Protein AF-A0A2N6N9B5-F1 (afdb_monomer_lite)

Sequence (140 aa):
MAQSAYVACAENISLLHLLQKVPEPPSVNLVSPIEHDAANYTLGMATERSLAGALAFVSSITDSPNCITAVCVQEQDQKLQIHVAINKQTPRENNLTLGVICSGFNKMFTRLSDLQGDSLIMQIQDSLSAGLSEKDGVWM

Structure (mmCIF, N/CA/C/O backbone):
data_AF-A0A2N6N9B5-F1
#
_entry.id   AF-A0A2N6N9B5-F1
#
loop_
_atom_site.group_PDB
_atom_site.id
_atom_site.type_symbol
_atom_site.label_atom_id
_atom_site.label_alt_id
_atom_site.label_comp_id
_atom_site.label_asym_id
_atom_site.label_entity_id
_atom_site.label_seq_id
_atom_site.pdbx_PDB_ins_code
_atom_site.Cartn_x
_atom_site.Cartn_y
_atom_site.Cartn_z
_atom_site.occupancy
_atom_site.B_iso_or_equiv
_atom_site.auth_seq_id
_atom_site.auth_comp_id
_atom_site.auth_asym_id
_atom_site.auth_atom_id
_atom_site.pdbx_PDB_model_num
ATOM 1 N N . MET A 1 1 ? 8.005 -40.500 -35.983 1.00 48.31 1 MET A N 1
ATOM 2 C CA . MET A 1 1 ? 7.779 -41.795 -35.307 1.00 48.31 1 MET A CA 1
ATOM 3 C C . MET A 1 1 ? 6.978 -41.498 -34.053 1.00 48.31 1 MET A C 1
ATOM 5 O O . MET A 1 1 ? 7.458 -40.717 -33.245 1.00 48.31 1 MET A O 1
ATOM 9 N N . ALA A 1 2 ? 5.744 -41.991 -33.939 1.00 56.00 2 ALA A N 1
ATOM 10 C CA . ALA A 1 2 ? 4.942 -41.776 -32.736 1.00 56.00 2 ALA A CA 1
ATOM 11 C C . ALA A 1 2 ? 5.541 -42.618 -31.600 1.00 56.00 2 ALA A C 1
ATOM 13 O O . ALA A 1 2 ? 5.582 -43.843 -31.709 1.00 56.00 2 ALA A O 1
ATOM 14 N N . GLN A 1 3 ? 6.067 -41.977 -30.554 1.00 62.94 3 GLN A N 1
ATOM 15 C CA . GLN A 1 3 ? 6.451 -42.691 -29.336 1.00 62.94 3 GLN A CA 1
ATOM 16 C C . GLN A 1 3 ? 5.206 -43.380 -28.761 1.00 62.94 3 GLN A C 1
ATOM 18 O O . GLN A 1 3 ? 4.119 -42.803 -28.733 1.00 62.94 3 GLN A O 1
ATOM 23 N N . SER A 1 4 ? 5.357 -44.638 -28.342 1.00 79.50 4 SER A N 1
ATOM 24 C CA . SER A 1 4 ? 4.284 -45.401 -27.700 1.00 79.50 4 SER A CA 1
ATOM 25 C C . SER A 1 4 ? 3.817 -44.668 -26.440 1.00 79.50 4 SER A C 1
ATOM 27 O O . SER A 1 4 ? 4.646 -44.262 -25.627 1.00 79.50 4 SER A O 1
ATOM 29 N N . ALA A 1 5 ? 2.502 -44.525 -26.252 1.00 84.19 5 ALA A N 1
ATOM 30 C CA . ALA A 1 5 ? 1.921 -43.845 -25.089 1.00 84.19 5 ALA A CA 1
ATOM 31 C C . ALA A 1 5 ? 2.425 -44.422 -23.749 1.00 84.19 5 ALA A C 1
ATOM 33 O O . ALA A 1 5 ? 2.559 -43.697 -22.765 1.00 84.19 5 ALA A O 1
ATOM 34 N N . TYR A 1 6 ? 2.776 -45.711 -23.731 1.00 87.06 6 TYR A N 1
ATOM 35 C CA . TYR A 1 6 ? 3.362 -46.387 -22.574 1.00 87.06 6 TYR A CA 1
ATOM 36 C C . TYR A 1 6 ? 4.777 -45.902 -22.242 1.00 87.06 6 TYR A C 1
ATOM 38 O O . TYR A 1 6 ? 5.125 -45.809 -21.068 1.00 87.06 6 TYR A O 1
ATOM 46 N N . VAL A 1 7 ? 5.576 -45.556 -23.256 1.00 88.31 7 VAL A N 1
ATOM 47 C CA . VAL A 1 7 ? 6.940 -45.034 -23.073 1.00 88.31 7 VAL A CA 1
ATOM 48 C C . VAL A 1 7 ? 6.878 -43.624 -22.495 1.00 88.31 7 VAL A C 1
ATOM 50 O O . VAL A 1 7 ? 7.488 -43.373 -21.463 1.00 88.31 7 VAL A O 1
ATOM 53 N N . ALA A 1 8 ? 6.046 -42.750 -23.068 1.00 88.81 8 ALA A N 1
ATOM 54 C CA . ALA A 1 8 ? 5.851 -41.396 -22.548 1.00 88.81 8 ALA A CA 1
ATOM 55 C C . ALA A 1 8 ? 5.295 -41.400 -21.109 1.00 88.81 8 ALA A C 1
ATOM 57 O O . ALA A 1 8 ? 5.696 -40.597 -20.269 1.00 88.81 8 ALA A O 1
ATOM 58 N N . CYS A 1 9 ? 4.391 -42.333 -20.791 1.00 87.56 9 CYS A N 1
ATOM 59 C CA . CYS A 1 9 ? 3.881 -42.505 -19.432 1.00 87.56 9 CYS A CA 1
ATOM 60 C C . CYS A 1 9 ? 4.988 -42.943 -18.456 1.00 87.56 9 CYS A C 1
ATOM 62 O O . CYS A 1 9 ? 5.129 -42.345 -17.390 1.00 87.56 9 CYS A O 1
ATOM 64 N N . ALA A 1 10 ? 5.808 -43.929 -18.832 1.00 93.25 10 ALA A N 1
ATOM 65 C CA . ALA A 1 10 ? 6.920 -44.403 -18.009 1.00 93.25 10 ALA A CA 1
ATOM 66 C C . ALA A 1 10 ? 8.000 -43.326 -17.794 1.00 93.25 10 ALA A C 1
ATOM 68 O O . ALA A 1 10 ? 8.530 -43.199 -16.688 1.00 93.25 10 ALA A O 1
ATOM 69 N N . GLU A 1 11 ? 8.293 -42.522 -18.817 1.00 91.94 11 GLU A N 1
ATOM 70 C CA . GLU A 1 11 ? 9.208 -41.378 -18.734 1.00 91.94 11 GLU A CA 1
ATOM 71 C C . GLU A 1 11 ? 8.677 -40.311 -17.773 1.00 91.94 11 GLU A C 1
ATOM 73 O O . GLU A 1 11 ? 9.395 -39.896 -16.865 1.00 91.94 11 GLU A O 1
ATOM 78 N N . ASN A 1 12 ? 7.402 -39.933 -17.897 1.00 91.12 12 ASN A N 1
ATOM 79 C CA . ASN A 1 12 ? 6.774 -38.948 -17.016 1.00 91.12 12 ASN A CA 1
ATOM 80 C C . ASN A 1 12 ? 6.736 -39.415 -15.555 1.00 91.12 12 ASN A C 1
ATOM 82 O O . ASN A 1 12 ? 7.031 -38.630 -14.656 1.00 91.12 12 ASN A O 1
ATOM 86 N N . ILE A 1 13 ? 6.420 -40.690 -15.305 1.00 90.38 13 ILE A N 1
ATOM 87 C CA . ILE A 1 13 ? 6.437 -41.266 -13.951 1.00 90.38 13 ILE A CA 1
ATOM 88 C C . ILE A 1 13 ? 7.856 -41.221 -13.373 1.00 90.38 13 ILE A C 1
ATOM 90 O O . ILE A 1 13 ? 8.044 -40.823 -12.224 1.00 90.38 13 ILE A O 1
ATOM 94 N N . SER A 1 14 ? 8.856 -41.582 -14.178 1.00 88.25 14 SER A N 1
ATOM 95 C CA . SER A 1 14 ? 10.261 -41.597 -13.761 1.00 88.25 14 SER A CA 1
ATOM 96 C C . SER A 1 14 ? 10.787 -40.185 -13.467 1.00 88.25 14 SER A C 1
ATOM 98 O O . SER A 1 14 ? 11.481 -39.981 -12.470 1.00 88.25 14 SER A O 1
ATOM 100 N N . LEU A 1 15 ? 10.406 -39.193 -14.281 1.00 88.50 15 LEU A N 1
ATOM 101 C CA . LEU A 1 15 ? 10.696 -37.772 -14.062 1.00 88.50 15 LEU A CA 1
ATOM 102 C C . LEU A 1 15 ? 10.042 -37.241 -12.785 1.00 88.50 15 LEU A C 1
ATOM 104 O O . LEU A 1 15 ? 10.720 -36.636 -11.959 1.00 88.50 15 LEU A O 1
ATOM 108 N N . LEU A 1 16 ? 8.748 -37.498 -12.583 1.00 84.25 16 LEU A N 1
ATOM 109 C CA . LEU A 1 16 ? 8.036 -37.068 -11.376 1.00 84.25 16 LEU A CA 1
ATOM 110 C C . LEU A 1 16 ? 8.631 -37.700 -10.113 1.00 84.25 16 LEU A C 1
ATOM 112 O O . LEU A 1 16 ? 8.767 -37.022 -9.099 1.00 84.25 16 LEU A O 1
ATOM 116 N N . HIS A 1 17 ? 9.050 -38.965 -10.185 1.00 85.56 17 HIS A N 1
ATOM 117 C CA . HIS A 1 17 ? 9.717 -39.643 -9.076 1.00 85.56 17 HIS A CA 1
ATOM 118 C C . HIS A 1 17 ? 11.082 -39.021 -8.737 1.00 85.56 17 HIS A C 1
ATOM 120 O O . HIS A 1 17 ? 11.427 -38.890 -7.563 1.00 85.56 17 HIS A O 1
ATOM 126 N N . LEU A 1 18 ? 11.847 -38.594 -9.748 1.00 82.50 18 LEU A N 1
ATOM 127 C CA . LEU A 1 18 ? 13.104 -37.871 -9.545 1.00 82.50 18 LEU A CA 1
ATOM 128 C C . LEU A 1 18 ? 12.861 -36.504 -8.883 1.00 82.50 18 LEU A C 1
ATOM 130 O O . LEU A 1 18 ? 13.567 -36.145 -7.944 1.00 82.50 18 LEU A O 1
ATOM 134 N N . LEU A 1 19 ? 11.847 -35.770 -9.349 1.00 82.12 19 LEU A N 1
ATOM 135 C CA . LEU A 1 19 ? 11.494 -34.437 -8.846 1.00 82.12 19 LEU A CA 1
ATOM 136 C C . LEU A 1 19 ? 10.871 -34.464 -7.440 1.00 82.12 19 LEU A C 1
ATOM 138 O O . LEU A 1 19 ? 10.937 -33.470 -6.725 1.00 82.12 19 LEU A O 1
ATOM 142 N N . GLN A 1 20 ? 10.287 -35.591 -7.023 1.00 72.75 20 GLN A N 1
ATOM 143 C CA . GLN A 1 20 ? 9.731 -35.777 -5.678 1.00 72.75 20 GLN A CA 1
ATOM 144 C C . GLN A 1 20 ? 10.780 -36.025 -4.591 1.00 72.75 20 GLN A C 1
ATOM 146 O O . GLN A 1 20 ? 10.431 -36.033 -3.409 1.00 72.75 20 GLN A O 1
ATOM 151 N N . LYS A 1 21 ? 12.058 -36.215 -4.943 1.00 72.06 21 LYS A N 1
ATOM 152 C CA . LYS A 1 21 ? 13.128 -36.217 -3.944 1.00 72.06 21 LYS A CA 1
ATOM 153 C C . LYS A 1 21 ? 13.332 -34.796 -3.440 1.00 72.06 21 LYS A C 1
ATOM 155 O O . LYS A 1 21 ? 14.171 -34.069 -3.959 1.00 72.06 21 LYS A O 1
ATOM 160 N N . VAL A 1 22 ? 12.567 -34.417 -2.420 1.00 68.00 22 VAL A N 1
ATOM 161 C CA . VAL A 1 22 ? 12.867 -33.234 -1.616 1.00 68.00 22 VAL A CA 1
ATOM 162 C C . VAL A 1 22 ? 14.209 -33.522 -0.924 1.00 68.00 22 VAL A C 1
ATOM 164 O O . VAL A 1 22 ? 14.263 -34.463 -0.129 1.00 68.00 22 VAL A O 1
ATOM 167 N N . PRO A 1 23 ? 15.307 -32.811 -1.257 1.00 69.25 23 PRO A N 1
ATOM 168 C CA . PRO A 1 23 ? 16.642 -33.119 -0.733 1.00 69.25 23 PRO A CA 1
ATOM 169 C C . PRO A 1 23 ? 16.724 -33.026 0.794 1.00 69.25 23 PRO A C 1
ATOM 171 O O . PRO A 1 23 ? 17.563 -33.678 1.408 1.00 69.25 23 PRO A O 1
ATOM 174 N N . GLU A 1 24 ? 15.815 -32.258 1.396 1.00 72.81 24 GLU A N 1
ATOM 175 C CA . GLU A 1 24 ? 15.680 -32.069 2.831 1.00 72.81 24 GLU A CA 1
ATOM 176 C C . GLU A 1 24 ? 14.187 -31.912 3.173 1.00 72.81 24 GLU A C 1
ATOM 178 O O . GLU A 1 24 ? 13.499 -31.122 2.521 1.00 72.81 24 GLU A O 1
ATOM 183 N N . PRO A 1 25 ? 13.632 -32.670 4.136 1.00 75.00 25 PRO A N 1
ATOM 184 C CA . PRO A 1 25 ? 12.254 -32.461 4.569 1.00 75.00 25 PRO A CA 1
ATOM 185 C C . PRO A 1 25 ? 12.072 -31.011 5.050 1.00 75.00 25 PRO A C 1
ATOM 187 O O . PRO A 1 25 ? 13.007 -30.448 5.617 1.00 75.00 25 PRO A O 1
ATOM 190 N N . PRO A 1 26 ? 10.891 -30.395 4.845 1.00 73.44 26 PRO A N 1
ATOM 191 C CA . PRO A 1 26 ? 10.661 -29.019 5.264 1.00 73.44 26 PRO A CA 1
ATOM 192 C C . PRO A 1 26 ? 10.966 -28.883 6.757 1.00 73.44 26 PRO A C 1
ATOM 194 O O . PRO A 1 26 ? 10.368 -29.569 7.589 1.00 73.44 26 PRO A O 1
ATOM 197 N N . SER A 1 27 ? 11.923 -28.023 7.089 1.00 81.50 27 SER A N 1
ATOM 198 C CA . SER A 1 27 ? 12.249 -27.720 8.472 1.00 81.50 27 SER A CA 1
ATOM 199 C C . SER A 1 27 ? 11.164 -26.824 9.063 1.00 81.50 27 SER A C 1
ATOM 201 O O . SER A 1 27 ? 10.550 -25.997 8.382 1.00 81.50 27 SER A O 1
ATOM 203 N N . VAL A 1 28 ? 10.886 -27.010 10.353 1.00 78.94 28 VAL A N 1
ATOM 204 C CA . VAL A 1 28 ? 10.010 -26.091 11.075 1.00 78.94 28 VAL A CA 1
ATOM 205 C C . VAL A 1 28 ? 10.741 -24.761 11.158 1.00 78.94 28 VAL A C 1
ATOM 207 O O . VAL A 1 28 ? 11.778 -24.661 11.813 1.00 78.94 28 VAL A O 1
ATOM 210 N N . ASN A 1 29 ? 10.198 -23.744 10.495 1.00 73.62 29 ASN A N 1
ATOM 211 C CA . ASN A 1 29 ? 10.700 -22.391 10.629 1.00 73.62 29 ASN A CA 1
ATOM 212 C C . ASN A 1 29 ? 10.279 -21.892 12.016 1.00 73.62 29 ASN A C 1
ATOM 214 O O . ASN A 1 29 ? 9.157 -21.419 12.206 1.00 73.62 29 ASN A O 1
ATOM 218 N N . LEU A 1 30 ? 11.143 -22.108 13.011 1.00 73.25 30 LEU A N 1
ATOM 219 C CA . LEU A 1 30 ? 10.964 -21.597 14.364 1.00 73.25 30 LEU A CA 1
ATOM 220 C C . LEU A 1 30 ? 11.187 -20.087 14.317 1.00 73.25 30 LEU A C 1
ATOM 222 O O . LEU A 1 30 ? 12.254 -19.581 14.653 1.00 73.25 30 LEU A O 1
ATOM 226 N N . VAL A 1 31 ? 10.175 -19.369 13.842 1.00 70.56 31 VAL A N 1
ATOM 227 C CA . VAL A 1 31 ? 10.110 -17.926 14.022 1.00 70.56 31 VAL A CA 1
ATOM 228 C C . VAL A 1 31 ? 9.975 -17.715 15.522 1.00 70.56 31 VAL A C 1
ATOM 230 O O . VAL A 1 31 ? 9.074 -18.283 16.148 1.00 70.56 31 VAL A O 1
ATOM 233 N N . SER A 1 32 ? 10.896 -16.947 16.107 1.00 67.88 32 SER A N 1
ATOM 234 C CA . SER A 1 32 ? 10.766 -16.468 17.481 1.00 67.88 32 SER A CA 1
ATOM 235 C C . SER A 1 32 ? 9.339 -15.956 17.650 1.00 67.88 32 SER A C 1
ATOM 237 O O . SER A 1 32 ? 8.877 -15.252 16.747 1.00 67.88 32 SER A O 1
ATOM 239 N N . PRO A 1 33 ? 8.629 -16.278 18.745 1.00 58.41 33 PRO A N 1
ATOM 240 C CA . PRO A 1 33 ? 7.373 -15.614 19.032 1.00 58.41 33 PRO A CA 1
ATOM 241 C C . PRO A 1 33 ? 7.653 -14.122 18.928 1.00 58.41 33 PRO A C 1
ATOM 243 O O . PRO A 1 33 ? 8.463 -13.585 19.684 1.00 58.41 33 PRO A O 1
ATOM 246 N N . ILE A 1 34 ? 7.083 -13.480 17.910 1.00 60.97 34 ILE A N 1
ATOM 247 C CA . ILE A 1 34 ? 7.100 -12.035 17.861 1.00 60.97 34 ILE A CA 1
ATOM 248 C C . ILE A 1 34 ? 6.313 -11.680 19.111 1.00 60.97 34 ILE A C 1
ATOM 250 O O . ILE A 1 34 ? 5.138 -12.041 19.210 1.00 60.97 34 ILE A O 1
ATOM 254 N N . GLU A 1 35 ? 6.973 -11.060 20.089 1.00 56.41 35 GLU A N 1
ATOM 255 C CA . GLU A 1 35 ? 6.305 -10.390 21.200 1.00 56.41 35 GLU A CA 1
ATOM 256 C C . GLU A 1 35 ? 5.552 -9.190 20.614 1.00 56.41 35 GLU A C 1
ATOM 258 O O . GLU A 1 35 ? 5.853 -8.030 20.864 1.00 56.41 35 GLU A O 1
ATOM 263 N N . HIS A 1 36 ? 4.591 -9.463 19.733 1.00 56.78 36 HIS A N 1
ATOM 264 C CA . HIS A 1 36 ? 3.510 -8.547 19.517 1.00 56.78 36 HIS A CA 1
ATOM 265 C C . HIS A 1 36 ? 2.767 -8.555 20.829 1.00 56.78 36 HIS A C 1
ATOM 267 O O . HIS A 1 36 ? 2.284 -9.594 21.286 1.00 56.78 36 HIS A O 1
ATOM 273 N N . ASP A 1 37 ? 2.734 -7.380 21.432 1.00 56.84 37 ASP A N 1
ATOM 274 C CA . ASP A 1 37 ? 1.899 -7.043 22.559 1.00 56.84 37 ASP A CA 1
ATOM 275 C C . ASP A 1 37 ? 0.431 -7.155 22.121 1.00 56.84 37 ASP A C 1
ATOM 277 O O . ASP A 1 37 ? -0.280 -6.178 21.911 1.00 56.84 37 ASP A O 1
ATOM 281 N N . ALA A 1 38 ? -0.019 -8.388 21.883 1.00 56.88 38 ALA A N 1
ATOM 282 C CA . ALA A 1 38 ? -1.364 -8.710 21.440 1.00 56.88 38 ALA A CA 1
ATOM 283 C C . ALA A 1 38 ? -2.396 -8.296 22.498 1.00 56.88 38 ALA A C 1
ATOM 285 O O . ALA A 1 38 ? -3.578 -8.195 22.192 1.00 56.88 38 ALA A O 1
ATOM 286 N N . ALA A 1 39 ? -1.948 -8.036 23.732 1.00 59.97 39 ALA A N 1
ATOM 287 C CA . ALA A 1 39 ? -2.764 -7.448 24.780 1.00 59.97 39 ALA A CA 1
ATOM 288 C C . ALA A 1 39 ? -3.114 -5.973 24.502 1.00 59.97 39 ALA A C 1
ATOM 290 O O . ALA A 1 39 ? -4.161 -5.519 24.957 1.00 59.97 39 ALA A O 1
ATOM 291 N N . ASN A 1 40 ? -2.287 -5.255 23.732 1.00 67.25 40 ASN A N 1
ATOM 292 C CA . ASN A 1 40 ? -2.442 -3.826 23.449 1.00 67.25 40 ASN A CA 1
ATOM 293 C C . ASN A 1 40 ? -2.763 -3.505 21.975 1.00 67.25 40 ASN A C 1
ATOM 295 O O . ASN A 1 40 ? -3.018 -2.345 21.656 1.00 67.25 40 ASN A O 1
ATOM 299 N N . TYR A 1 41 ? -2.790 -4.504 21.084 1.00 75.50 41 TYR A N 1
ATOM 300 C CA . TYR A 1 41 ? -3.231 -4.340 19.694 1.00 75.50 41 TYR A CA 1
ATOM 301 C C . TYR A 1 41 ? -4.764 -4.367 19.622 1.00 75.50 41 TYR A C 1
ATOM 303 O O . TYR A 1 41 ? -5.395 -5.409 19.814 1.00 75.50 41 TYR A O 1
ATOM 311 N N . THR A 1 42 ? -5.378 -3.214 19.372 1.00 83.38 42 THR A N 1
ATOM 312 C CA . THR A 1 42 ? -6.836 -3.041 19.330 1.00 83.38 42 THR A CA 1
ATOM 313 C C . THR A 1 42 ? -7.396 -3.084 17.910 1.00 83.38 42 THR A C 1
ATOM 315 O O . THR A 1 42 ? -8.595 -3.315 17.718 1.00 83.38 42 THR A O 1
ATOM 318 N N . LEU A 1 43 ? -6.546 -2.896 16.897 1.00 83.38 43 LEU A N 1
ATOM 319 C CA . LEU A 1 43 ? -6.963 -2.873 15.506 1.00 83.38 43 LEU A CA 1
ATOM 320 C C . LEU A 1 43 ? -7.374 -4.277 15.035 1.00 83.38 43 LEU A C 1
ATOM 322 O O . LEU A 1 43 ? -6.599 -5.228 15.016 1.00 83.38 43 LEU A O 1
ATOM 326 N N . GLY A 1 44 ? -8.628 -4.434 14.617 1.00 87.38 44 GLY A N 1
ATOM 327 C CA . GLY A 1 44 ? -9.081 -5.695 14.031 1.00 87.38 44 GLY A CA 1
ATOM 328 C C . GLY A 1 44 ? -8.425 -5.951 12.670 1.00 87.38 44 GLY A C 1
ATOM 329 O O . GLY A 1 44 ? -8.367 -5.049 11.836 1.00 87.38 44 GLY A O 1
ATOM 330 N N . MET A 1 45 ? -8.045 -7.202 12.388 1.00 87.31 45 MET A N 1
ATOM 331 C CA . MET A 1 45 ? -7.414 -7.608 11.117 1.00 87.31 45 MET A CA 1
ATOM 332 C C . MET A 1 45 ? -8.203 -7.166 9.868 1.00 87.31 45 MET A C 1
ATOM 334 O O . MET A 1 45 ? -7.623 -6.804 8.847 1.00 87.31 45 MET A O 1
ATOM 338 N N . ALA A 1 46 ? -9.540 -7.183 9.922 1.00 90.56 46 ALA A N 1
ATOM 339 C CA . ALA A 1 46 ? -10.378 -6.717 8.814 1.00 90.56 46 ALA A CA 1
ATOM 340 C C . ALA A 1 46 ? -10.222 -5.205 8.568 1.00 90.56 46 ALA A C 1
ATOM 342 O O . ALA A 1 46 ? -10.134 -4.770 7.418 1.00 90.56 46 ALA A O 1
ATOM 343 N N . THR A 1 47 ? -10.150 -4.421 9.645 1.00 90.12 47 THR A N 1
ATOM 344 C CA . THR A 1 47 ? -9.929 -2.973 9.602 1.00 90.12 47 THR A CA 1
ATOM 345 C C . THR A 1 47 ? -8.523 -2.660 9.109 1.00 90.12 47 THR A C 1
ATOM 347 O O . THR A 1 47 ? -8.371 -1.853 8.196 1.00 90.12 47 THR A O 1
ATOM 350 N N . GLU A 1 48 ? -7.512 -3.348 9.644 1.00 91.06 48 GLU A N 1
ATOM 351 C CA . GLU A 1 48 ? -6.117 -3.223 9.216 1.00 91.06 48 GLU A CA 1
ATOM 352 C C . GLU A 1 48 ? -5.975 -3.506 7.719 1.00 91.06 48 GLU A C 1
ATOM 354 O O . GLU A 1 48 ? -5.461 -2.676 6.972 1.00 91.06 48 GLU A O 1
ATOM 359 N N . ARG A 1 49 ? -6.530 -4.628 7.246 1.00 92.69 49 ARG A N 1
ATOM 360 C CA . ARG A 1 49 ? -6.533 -4.993 5.826 1.00 92.69 49 ARG A CA 1
ATOM 361 C C . ARG A 1 49 ? -7.206 -3.933 4.960 1.00 92.69 49 ARG A C 1
ATOM 363 O O . ARG A 1 49 ? -6.694 -3.605 3.891 1.00 92.69 49 ARG A O 1
ATOM 370 N N . SER A 1 50 ? -8.366 -3.433 5.385 1.00 94.94 50 SER A N 1
ATOM 371 C CA . SER A 1 50 ? -9.095 -2.407 4.637 1.00 94.94 50 SER A CA 1
ATOM 372 C C . SER A 1 50 ? -8.295 -1.107 4.557 1.00 94.94 50 SER A C 1
ATOM 374 O O . SER A 1 50 ? -8.221 -0.501 3.489 1.00 94.94 50 SER A O 1
ATOM 376 N N . LEU A 1 51 ? -7.682 -0.690 5.666 1.00 93.00 51 LEU A N 1
ATOM 377 C CA . LEU A 1 51 ? -6.882 0.526 5.742 1.00 93.00 51 LEU A CA 1
ATOM 378 C C . LEU A 1 51 ? -5.603 0.400 4.909 1.00 93.00 51 LEU A C 1
ATOM 380 O O . LEU A 1 51 ? -5.348 1.248 4.058 1.00 93.00 51 LEU A O 1
ATOM 384 N N . ALA A 1 52 ? -4.845 -0.682 5.085 1.00 94.31 52 ALA A N 1
ATOM 385 C CA . ALA A 1 52 ? -3.644 -0.957 4.304 1.00 94.31 52 ALA A CA 1
ATOM 386 C C . ALA A 1 52 ? -3.953 -1.032 2.801 1.00 94.31 52 ALA A C 1
ATOM 388 O O . ALA A 1 52 ? -3.227 -0.455 1.999 1.00 94.31 52 ALA A O 1
ATOM 389 N N . GLY A 1 53 ? -5.065 -1.668 2.413 1.00 95.19 53 GLY A N 1
ATOM 390 C CA . GLY A 1 53 ? -5.506 -1.732 1.019 1.00 95.19 53 GLY A CA 1
ATOM 391 C C . GLY A 1 53 ? -5.853 -0.361 0.433 1.00 95.19 53 GLY A C 1
ATOM 392 O O . GLY A 1 53 ? -5.425 -0.041 -0.675 1.00 95.19 53 GLY A O 1
ATOM 393 N N . ALA A 1 54 ? -6.579 0.475 1.181 1.00 95.19 54 ALA A N 1
ATOM 394 C CA . ALA A 1 54 ? -6.896 1.836 0.753 1.00 95.19 54 ALA A CA 1
ATOM 395 C C . ALA A 1 54 ? -5.632 2.698 0.610 1.00 95.19 54 ALA A C 1
ATOM 397 O O . ALA A 1 54 ? -5.474 3.408 -0.382 1.00 95.19 54 ALA A O 1
ATOM 398 N N . LEU A 1 55 ? -4.705 2.605 1.566 1.00 95.12 55 LEU A N 1
ATOM 399 C CA . LEU A 1 55 ? -3.447 3.347 1.519 1.00 95.12 55 LEU A CA 1
ATOM 400 C C . LEU A 1 55 ? -2.546 2.873 0.381 1.00 95.12 55 LEU A C 1
ATOM 402 O O . LEU A 1 55 ? -2.005 3.712 -0.330 1.00 95.12 55 LEU A O 1
ATOM 406 N N . ALA A 1 56 ? -2.445 1.561 0.156 1.00 94.25 56 ALA A N 1
ATOM 407 C CA . ALA A 1 56 ? -1.707 0.995 -0.970 1.00 94.25 56 ALA A CA 1
ATOM 408 C C . ALA A 1 56 ? -2.271 1.462 -2.321 1.00 94.25 56 ALA A C 1
ATOM 410 O O . ALA A 1 56 ? -1.516 1.763 -3.244 1.00 94.25 56 ALA A O 1
ATOM 411 N N . PHE A 1 57 ? -3.598 1.572 -2.435 1.00 94.19 57 PHE A N 1
ATOM 412 C CA . PHE A 1 57 ? -4.234 2.111 -3.633 1.00 94.19 57 PHE A CA 1
ATOM 413 C C . PHE A 1 57 ? -3.862 3.581 -3.860 1.00 94.19 57 PHE A C 1
ATOM 415 O O . PHE A 1 57 ? -3.476 3.955 -4.963 1.00 94.19 57 PHE A O 1
ATOM 422 N N . VAL A 1 58 ? -3.924 4.417 -2.819 1.00 94.25 58 VAL A N 1
ATOM 423 C CA . VAL A 1 58 ? -3.610 5.849 -2.948 1.00 94.25 58 VAL A CA 1
ATOM 424 C C . VAL A 1 58 ? -2.109 6.110 -3.120 1.00 94.25 58 VAL A C 1
ATOM 426 O O . VAL A 1 58 ? -1.735 7.087 -3.767 1.00 94.25 58 VAL A O 1
ATOM 429 N N . SER A 1 59 ? -1.231 5.258 -2.581 1.00 93.00 59 SER A N 1
ATOM 430 C CA . SER A 1 59 ? 0.218 5.388 -2.783 1.00 93.00 59 SER A CA 1
ATOM 431 C C . SER A 1 59 ? 0.668 4.994 -4.186 1.00 93.00 59 SER A C 1
ATOM 433 O O . SER A 1 59 ? 1.748 5.408 -4.605 1.00 93.00 59 SER A O 1
ATOM 435 N N . SER A 1 60 ? -0.142 4.230 -4.923 1.00 92.00 60 SER A N 1
ATOM 436 C CA . SER A 1 60 ? 0.134 3.809 -6.298 1.00 92.00 60 SER A CA 1
ATOM 437 C C . SER A 1 60 ? -0.051 4.965 -7.292 1.00 92.00 60 SER A C 1
ATOM 439 O O . SER A 1 60 ? -0.945 4.957 -8.133 1.00 92.00 60 SER A O 1
ATOM 441 N N . ILE A 1 61 ? 0.805 5.986 -7.195 1.00 90.75 61 ILE A N 1
ATOM 442 C CA . ILE A 1 61 ? 0.751 7.214 -8.009 1.00 90.75 61 ILE A CA 1
ATOM 443 C C . ILE A 1 61 ? 1.472 7.095 -9.361 1.00 90.75 61 ILE A C 1
ATOM 445 O O . ILE A 1 61 ? 1.604 8.075 -10.093 1.00 90.75 61 ILE A O 1
ATOM 449 N N . THR A 1 62 ? 2.010 5.919 -9.670 1.00 88.44 62 THR A N 1
ATOM 450 C CA . THR A 1 62 ? 2.822 5.658 -10.857 1.00 88.44 62 THR A CA 1
ATOM 451 C C . THR A 1 62 ? 2.594 4.235 -11.345 1.00 88.44 62 THR A C 1
ATOM 453 O O . THR A 1 62 ? 2.574 3.301 -10.552 1.00 88.44 62 THR A O 1
ATOM 456 N N . ASP A 1 63 ? 2.490 4.074 -12.664 1.00 88.12 63 ASP A N 1
ATOM 457 C CA . ASP A 1 63 ? 2.356 2.767 -13.322 1.00 88.12 63 ASP A CA 1
ATOM 458 C C . ASP A 1 63 ? 3.717 2.098 -13.602 1.00 88.12 63 ASP A C 1
ATOM 460 O O . ASP A 1 63 ? 3.806 1.106 -14.327 1.00 88.12 63 ASP A O 1
ATOM 464 N N . SER A 1 64 ? 4.814 2.659 -13.079 1.00 87.75 64 SER A N 1
ATOM 465 C CA . SER A 1 64 ? 6.154 2.128 -13.316 1.00 87.75 64 SER A CA 1
ATOM 466 C C . SER A 1 64 ? 6.389 0.858 -12.490 1.00 87.75 64 SER A C 1
ATOM 468 O O . SER A 1 64 ? 6.355 0.921 -11.259 1.00 87.75 64 SER A O 1
ATOM 470 N N . PRO A 1 65 ? 6.747 -0.282 -13.113 1.00 85.38 65 PRO A N 1
ATOM 471 C CA . PRO A 1 65 ? 7.077 -1.509 -12.379 1.00 85.38 65 PRO A CA 1
ATOM 472 C C . PRO A 1 65 ? 8.365 -1.375 -11.545 1.00 85.38 65 PRO A C 1
ATOM 474 O O . PRO A 1 65 ? 8.615 -2.166 -10.637 1.00 85.38 65 PRO A O 1
ATOM 477 N N . ASN A 1 66 ? 9.173 -0.347 -11.810 1.00 85.38 66 ASN A N 1
ATOM 478 C CA . ASN A 1 66 ? 10.348 -0.008 -11.008 1.00 85.38 66 ASN A CA 1
ATOM 479 C C . ASN A 1 66 ? 10.003 0.872 -9.796 1.00 85.38 66 ASN A C 1
ATOM 481 O O . ASN A 1 66 ? 10.917 1.356 -9.144 1.00 85.38 66 ASN A O 1
ATOM 485 N N . CYS A 1 67 ? 8.717 1.135 -9.538 1.00 85.19 67 CYS A N 1
ATOM 486 C CA . CYS A 1 67 ? 8.241 2.086 -8.533 1.00 85.19 67 CYS A CA 1
ATOM 487 C C . CYS A 1 67 ? 6.992 1.555 -7.797 1.00 85.19 67 CYS A C 1
ATOM 489 O O . CYS A 1 67 ? 6.001 2.254 -7.599 1.00 85.19 67 CYS A O 1
ATOM 491 N N . ILE A 1 68 ? 7.034 0.280 -7.424 1.00 90.50 68 ILE A N 1
ATOM 492 C CA . ILE A 1 68 ? 6.012 -0.434 -6.664 1.00 90.50 68 ILE A CA 1
ATOM 493 C C . ILE A 1 68 ? 6.114 -0.039 -5.192 1.00 90.50 68 ILE A C 1
ATOM 495 O O . ILE A 1 68 ? 7.148 -0.235 -4.546 1.00 90.50 68 ILE A O 1
ATOM 499 N N . THR A 1 69 ? 5.013 0.479 -4.658 1.00 92.88 69 THR A N 1
ATOM 500 C CA . THR A 1 69 ? 4.889 0.872 -3.254 1.00 92.88 69 THR A CA 1
ATOM 501 C C . THR A 1 69 ? 4.361 -0.275 -2.403 1.00 92.88 69 THR A C 1
ATOM 503 O O . THR A 1 69 ? 3.375 -0.912 -2.771 1.00 92.88 69 THR A O 1
ATOM 506 N N . ALA A 1 70 ? 4.954 -0.481 -1.234 1.00 92.94 70 ALA A N 1
ATOM 507 C CA . ALA A 1 70 ? 4.423 -1.333 -0.181 1.00 92.94 70 ALA A CA 1
ATOM 508 C C . ALA A 1 70 ? 4.037 -0.465 1.019 1.00 92.94 70 ALA A C 1
ATOM 510 O O . ALA A 1 70 ? 4.790 0.428 1.408 1.00 92.94 70 ALA A O 1
ATOM 511 N N . VAL A 1 71 ? 2.866 -0.729 1.596 1.00 93.31 71 VAL A N 1
ATOM 512 C CA . VAL A 1 71 ? 2.357 -0.003 2.762 1.00 93.31 71 VAL A CA 1
ATOM 513 C C . VAL A 1 71 ? 2.066 -0.994 3.878 1.00 93.31 71 VAL A C 1
ATOM 515 O O . VAL A 1 71 ? 1.432 -2.022 3.648 1.00 93.31 71 VAL A O 1
ATOM 518 N N . CYS A 1 72 ? 2.521 -0.667 5.082 1.00 90.75 72 CYS A N 1
ATOM 519 C CA . CYS A 1 72 ? 2.232 -1.400 6.305 1.00 90.75 72 CYS A CA 1
ATOM 520 C C . CYS A 1 72 ? 1.592 -0.450 7.320 1.00 90.75 72 CYS A C 1
ATOM 522 O O . CYS A 1 72 ? 1.992 0.710 7.425 1.00 90.75 72 CYS A O 1
ATOM 524 N N . VAL A 1 73 ? 0.598 -0.945 8.053 1.00 90.81 73 VAL A N 1
ATOM 525 C CA . VAL A 1 73 ? -0.041 -0.226 9.155 1.00 90.81 73 VAL A CA 1
ATOM 526 C C . VAL A 1 73 ? 0.294 -0.962 10.438 1.00 90.81 73 VAL A C 1
ATOM 528 O O . VAL A 1 73 ? 0.085 -2.165 10.539 1.00 90.81 73 VAL A O 1
ATOM 531 N N . GLN A 1 74 ? 0.800 -0.231 11.418 1.00 86.94 74 GLN A N 1
ATOM 532 C CA . GLN A 1 74 ? 1.161 -0.770 12.715 1.00 86.94 74 GLN A CA 1
ATOM 533 C C . GLN A 1 74 ? 0.526 0.077 13.808 1.00 86.94 74 GLN A C 1
ATOM 535 O O . GLN A 1 74 ? 0.596 1.301 13.775 1.00 86.94 74 GLN A O 1
ATOM 540 N N . GLU A 1 75 ? -0.075 -0.574 14.792 1.00 85.56 75 GLU A N 1
ATOM 541 C CA . GLU A 1 75 ? -0.525 0.087 16.009 1.00 85.56 75 GLU A CA 1
ATOM 542 C C . GLU A 1 75 ? 0.600 0.052 17.050 1.00 85.56 75 GLU A C 1
ATOM 544 O O . GLU A 1 75 ? 1.154 -1.009 17.340 1.00 85.56 75 GLU A O 1
ATOM 549 N N . GLN A 1 76 ? 0.956 1.218 17.587 1.00 81.88 76 GLN A N 1
ATOM 550 C CA . GLN A 1 76 ? 1.923 1.374 18.671 1.00 81.88 76 GLN A CA 1
ATOM 551 C C . GLN A 1 76 ? 1.431 2.466 19.625 1.00 81.88 76 GLN A C 1
ATOM 553 O O . GLN A 1 76 ? 1.130 3.575 19.185 1.00 81.88 76 GLN A O 1
ATOM 558 N N . ASP A 1 77 ? 1.346 2.165 20.924 1.00 78.69 77 ASP A N 1
ATOM 559 C CA . ASP A 1 77 ? 0.957 3.117 21.977 1.00 78.69 77 ASP A CA 1
ATOM 560 C C . ASP A 1 77 ? -0.339 3.899 21.663 1.00 78.69 77 ASP A C 1
ATOM 562 O O . ASP A 1 77 ? -0.388 5.124 21.790 1.00 78.69 77 ASP A O 1
ATOM 566 N N . GLN A 1 78 ? -1.389 3.194 21.210 1.00 76.31 78 GLN A N 1
ATOM 567 C CA . GLN A 1 78 ? -2.688 3.760 20.787 1.00 76.31 78 GLN A CA 1
ATOM 568 C C . GLN A 1 78 ? -2.620 4.711 19.577 1.00 76.31 78 GLN A C 1
ATOM 570 O 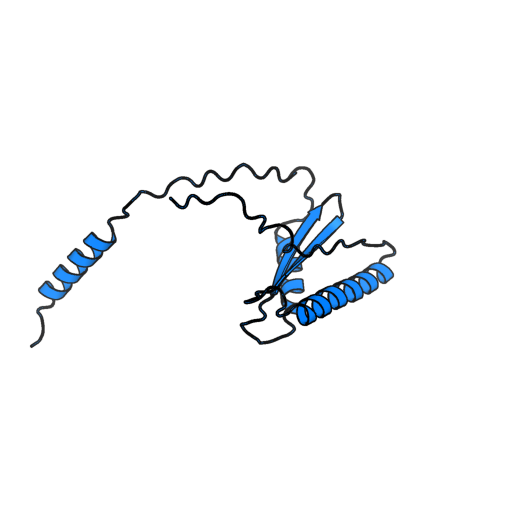O . GLN A 1 78 ? -3.557 5.464 19.307 1.00 76.31 78 GLN A O 1
ATOM 575 N N . LYS A 1 79 ? -1.515 4.696 18.829 1.00 81.81 79 LYS A N 1
ATOM 576 C CA . LYS A 1 79 ? -1.344 5.452 17.586 1.00 81.81 79 LYS A CA 1
ATOM 577 C C . LYS A 1 79 ? -1.152 4.501 16.418 1.00 81.81 79 LYS A C 1
ATOM 579 O O . LYS A 1 79 ? -0.526 3.453 16.546 1.00 81.81 79 LYS A O 1
ATOM 584 N N . LEU A 1 80 ? -1.649 4.908 15.255 1.00 85.75 80 LEU A N 1
ATOM 585 C CA . LEU A 1 80 ? -1.387 4.214 14.000 1.00 85.75 80 LEU A CA 1
ATOM 586 C C . LEU A 1 80 ? -0.143 4.809 13.337 1.00 85.75 80 LEU A C 1
ATOM 588 O O . LEU A 1 80 ? -0.116 5.987 12.978 1.00 85.75 80 LEU A O 1
ATOM 592 N N . GLN A 1 81 ? 0.876 3.978 13.166 1.00 87.81 81 GLN A N 1
ATOM 593 C CA . GLN A 1 81 ? 2.032 4.239 12.324 1.00 87.81 81 GLN A CA 1
ATOM 594 C C . GLN A 1 81 ? 1.812 3.628 10.946 1.00 87.81 81 GLN A C 1
ATOM 596 O O . GLN A 1 81 ? 1.300 2.517 10.807 1.00 87.81 81 GLN A O 1
ATOM 601 N N . ILE A 1 82 ? 2.210 4.368 9.917 1.00 90.25 82 ILE A N 1
ATOM 602 C CA . ILE A 1 82 ? 2.112 3.937 8.527 1.00 90.25 82 ILE A CA 1
ATOM 603 C C . ILE A 1 82 ? 3.523 3.928 7.963 1.00 90.25 82 ILE A C 1
ATOM 605 O O . ILE A 1 82 ? 4.167 4.972 7.853 1.00 90.25 82 ILE A O 1
ATOM 609 N N . HIS A 1 83 ? 3.984 2.742 7.589 1.00 91.06 83 HIS A N 1
ATOM 610 C CA . HIS A 1 83 ? 5.283 2.544 6.963 1.00 91.06 83 HIS A CA 1
ATOM 611 C C . HIS A 1 83 ? 5.089 2.422 5.460 1.00 91.06 83 HIS A C 1
ATOM 613 O O . HIS A 1 83 ? 4.233 1.665 4.996 1.00 91.06 83 HIS A O 1
ATOM 619 N N . VAL A 1 84 ? 5.883 3.168 4.696 1.00 91.44 84 VAL A N 1
ATOM 620 C CA . VAL A 1 84 ? 5.839 3.159 3.232 1.00 91.44 84 VAL A CA 1
ATOM 621 C C . VAL A 1 84 ? 7.214 2.791 2.711 1.00 91.44 84 VAL A C 1
ATOM 623 O O . VAL A 1 84 ? 8.202 3.453 3.018 1.00 91.44 84 VAL A O 1
ATOM 626 N N . ALA A 1 85 ? 7.264 1.756 1.886 1.00 91.56 85 ALA A N 1
ATOM 627 C CA . ALA A 1 85 ? 8.458 1.340 1.178 1.00 91.56 85 ALA A CA 1
ATOM 628 C C . ALA A 1 85 ? 8.217 1.408 -0.328 1.00 91.56 85 ALA A C 1
ATOM 630 O O . ALA A 1 85 ? 7.088 1.304 -0.806 1.00 91.56 85 ALA A O 1
ATOM 631 N N . ILE A 1 86 ? 9.295 1.573 -1.086 1.00 90.75 86 ILE A N 1
ATOM 632 C CA . ILE A 1 86 ? 9.260 1.543 -2.544 1.00 90.75 86 ILE A CA 1
ATOM 633 C C . ILE A 1 86 ? 10.418 0.689 -3.034 1.00 90.75 86 ILE A C 1
ATOM 635 O O . ILE A 1 86 ? 11.514 0.769 -2.470 1.00 90.75 86 ILE A O 1
ATOM 639 N N . ASN A 1 87 ? 10.188 -0.149 -4.045 1.00 89.56 87 ASN A N 1
ATOM 640 C CA . ASN A 1 87 ? 11.295 -0.882 -4.647 1.00 89.56 87 ASN A CA 1
ATOM 641 C C . ASN A 1 87 ? 12.281 0.106 -5.294 1.00 89.56 87 ASN A C 1
ATOM 643 O O . ASN A 1 87 ? 11.909 1.139 -5.857 1.00 89.56 87 ASN A O 1
ATOM 647 N N . LYS A 1 88 ? 13.568 -0.200 -5.149 1.00 85.06 88 LYS A N 1
ATOM 648 C CA . LYS A 1 88 ? 14.676 0.610 -5.652 1.00 85.06 88 LYS A CA 1
ATOM 649 C C . LYS A 1 88 ? 15.766 -0.325 -6.145 1.00 85.06 88 LYS A C 1
ATOM 651 O O . LYS A 1 88 ? 16.079 -1.300 -5.466 1.00 85.06 88 LYS A O 1
ATOM 656 N N . GLN A 1 89 ? 16.367 -0.013 -7.287 1.00 80.31 89 GLN A N 1
ATOM 657 C CA . GLN A 1 89 ? 17.596 -0.669 -7.729 1.00 80.31 89 GLN A CA 1
ATOM 658 C C . GLN A 1 89 ? 18.819 0.015 -7.109 1.00 80.31 89 GLN A C 1
ATOM 660 O O . GLN A 1 89 ? 19.823 -0.636 -6.835 1.00 80.31 89 GLN A O 1
ATOM 665 N N . THR A 1 90 ? 18.733 1.325 -6.840 1.00 80.44 90 THR A N 1
ATOM 666 C CA . THR A 1 90 ? 19.790 2.083 -6.151 1.00 80.44 90 THR A CA 1
ATOM 667 C C . THR A 1 90 ? 19.245 2.905 -4.976 1.00 80.44 90 THR A C 1
ATOM 669 O O . THR A 1 90 ? 18.102 3.354 -5.027 1.00 80.44 90 THR A O 1
ATOM 672 N N . PRO A 1 91 ? 20.048 3.208 -3.934 1.00 75.19 91 PRO A N 1
ATOM 673 C CA . PRO A 1 91 ? 19.564 3.910 -2.734 1.00 75.19 91 PRO A CA 1
ATOM 674 C C . PRO A 1 91 ? 18.941 5.294 -2.980 1.00 75.19 91 PRO A C 1
ATOM 676 O O . PRO A 1 91 ? 18.199 5.803 -2.142 1.00 75.19 91 PRO A O 1
ATOM 679 N N . ARG A 1 92 ? 19.270 5.936 -4.108 1.00 76.19 92 ARG A N 1
ATOM 680 C CA . ARG A 1 92 ? 18.772 7.275 -4.464 1.00 76.19 92 ARG A CA 1
ATOM 681 C C . ARG A 1 92 ? 17.545 7.248 -5.371 1.00 76.19 92 ARG A C 1
ATOM 683 O O . ARG A 1 92 ? 16.882 8.273 -5.525 1.00 76.19 92 ARG A O 1
ATOM 690 N N . GLU A 1 93 ? 17.264 6.107 -5.985 1.00 80.19 93 GLU A N 1
ATOM 691 C CA . GLU A 1 93 ? 16.153 5.952 -6.911 1.00 80.19 93 GLU A CA 1
ATOM 692 C C . GLU A 1 93 ? 14.819 6.117 -6.180 1.00 80.19 93 GLU A C 1
ATOM 694 O O . GLU A 1 93 ? 14.690 5.771 -5.007 1.00 80.19 93 GLU A O 1
ATOM 699 N N . ASN A 1 94 ? 13.825 6.688 -6.859 1.00 82.69 94 ASN A N 1
ATOM 700 C CA . ASN A 1 94 ? 12.456 6.830 -6.356 1.00 82.69 94 ASN A CA 1
ATOM 701 C C . ASN A 1 94 ? 12.289 7.613 -5.034 1.00 82.69 94 ASN A C 1
ATOM 703 O O . ASN A 1 94 ? 11.180 7.683 -4.509 1.00 82.69 94 ASN A O 1
ATOM 707 N N . ASN A 1 95 ? 13.338 8.270 -4.517 1.00 85.50 95 ASN A N 1
ATOM 708 C CA . ASN A 1 95 ? 13.258 9.107 -3.311 1.00 85.50 95 ASN A CA 1
ATOM 709 C C . ASN A 1 95 ? 12.273 10.271 -3.475 1.00 85.50 95 ASN A C 1
ATOM 711 O O . ASN A 1 95 ? 11.568 10.621 -2.532 1.00 85.50 95 ASN A O 1
ATOM 715 N N . LEU A 1 96 ? 12.199 10.851 -4.677 1.00 89.00 96 LEU A N 1
ATOM 716 C CA . LEU A 1 96 ? 11.226 11.900 -4.984 1.00 89.00 96 LEU A CA 1
ATOM 717 C C . LEU A 1 96 ? 9.794 11.361 -4.903 1.00 89.00 96 LEU A C 1
ATOM 719 O O . LEU A 1 96 ? 8.953 11.976 -4.256 1.00 89.00 96 LEU A O 1
ATOM 723 N N . THR A 1 97 ? 9.534 10.194 -5.497 1.00 90.50 97 THR A N 1
ATOM 724 C CA . THR A 1 97 ? 8.220 9.537 -5.457 1.00 90.50 97 THR A CA 1
ATOM 725 C C . THR A 1 97 ? 7.816 9.201 -4.026 1.00 90.50 97 THR A C 1
ATOM 727 O O . THR A 1 97 ? 6.714 9.549 -3.608 1.00 90.50 97 THR A O 1
ATOM 730 N N . LEU A 1 98 ? 8.725 8.605 -3.249 1.00 90.88 98 LEU A N 1
ATOM 731 C CA . LEU A 1 98 ? 8.495 8.307 -1.836 1.00 90.88 98 LEU A CA 1
ATOM 732 C C . LEU A 1 98 ? 8.172 9.583 -1.044 1.00 90.88 98 LEU A C 1
ATOM 734 O O . LEU A 1 98 ? 7.202 9.615 -0.294 1.00 90.88 98 LEU A O 1
ATOM 738 N N . GLY A 1 99 ? 8.917 10.669 -1.275 1.00 91.25 99 GLY A N 1
ATOM 739 C CA . GLY A 1 99 ? 8.655 11.968 -0.654 1.00 91.25 99 GLY A CA 1
ATOM 740 C C . GLY A 1 99 ? 7.279 12.547 -1.007 1.00 91.25 99 GLY A C 1
ATOM 741 O O . GLY A 1 99 ? 6.593 13.080 -0.131 1.00 91.25 99 GLY A O 1
ATOM 742 N N . VAL A 1 100 ? 6.842 12.410 -2.263 1.00 93.81 100 VAL A N 1
ATOM 743 C CA . VAL A 1 100 ? 5.499 12.826 -2.703 1.00 93.81 100 VAL A CA 1
ATOM 744 C C . VAL A 1 100 ? 4.416 12.009 -2.000 1.00 93.81 100 VAL A C 1
ATOM 746 O O . VAL A 1 100 ? 3.465 12.602 -1.490 1.00 93.81 100 VAL A O 1
ATOM 749 N N . ILE A 1 101 ? 4.574 10.684 -1.914 1.00 93.19 101 ILE A N 1
ATOM 750 C CA . ILE A 1 101 ? 3.619 9.793 -1.237 1.00 93.19 101 ILE A CA 1
ATOM 751 C C . ILE A 1 101 ? 3.509 10.158 0.247 1.00 93.19 101 ILE A C 1
ATOM 753 O O . ILE A 1 101 ? 2.411 10.434 0.730 1.00 93.19 101 ILE A O 1
ATOM 757 N N . CYS A 1 102 ? 4.637 10.256 0.956 1.00 91.69 102 CYS A N 1
ATOM 758 C CA . CYS A 1 102 ? 4.654 10.603 2.377 1.00 91.69 102 CYS A CA 1
ATOM 759 C C . CYS A 1 102 ? 4.055 11.997 2.636 1.00 91.69 102 CYS A C 1
ATOM 761 O O . CYS A 1 102 ? 3.290 12.186 3.583 1.00 91.69 102 CYS A O 1
ATOM 763 N N . SER A 1 103 ? 4.345 12.980 1.775 1.00 92.81 103 SER A N 1
ATOM 764 C CA . SER A 1 103 ? 3.726 14.310 1.861 1.00 92.81 103 SER A CA 1
ATOM 765 C C . SER A 1 103 ? 2.214 14.258 1.621 1.00 92.81 103 SER A C 1
ATOM 767 O O . SER A 1 103 ? 1.458 14.935 2.321 1.00 92.81 103 SER A O 1
ATOM 769 N N . GLY A 1 104 ? 1.765 13.454 0.654 1.00 93.50 104 GLY A N 1
ATOM 770 C CA . GLY A 1 104 ? 0.353 13.241 0.347 1.00 93.50 104 GLY A CA 1
ATOM 771 C C . GLY A 1 104 ? -0.411 12.629 1.518 1.00 93.50 104 GLY A C 1
ATOM 772 O O . GLY A 1 104 ? -1.454 13.158 1.902 1.00 93.50 104 GLY A O 1
ATOM 773 N N . PHE A 1 105 ? 0.144 11.585 2.137 1.00 93.81 105 PHE A N 1
ATOM 774 C CA . PHE A 1 105 ? -0.412 10.972 3.343 1.00 93.81 105 PHE A CA 1
ATOM 775 C C . PHE A 1 105 ? -0.512 11.968 4.492 1.00 93.81 105 PHE A C 1
ATOM 777 O O . PHE A 1 105 ? -1.607 12.178 5.005 1.00 93.81 105 PHE A O 1
ATOM 784 N N . ASN A 1 106 ? 0.573 12.669 4.828 1.00 91.06 106 ASN A N 1
ATO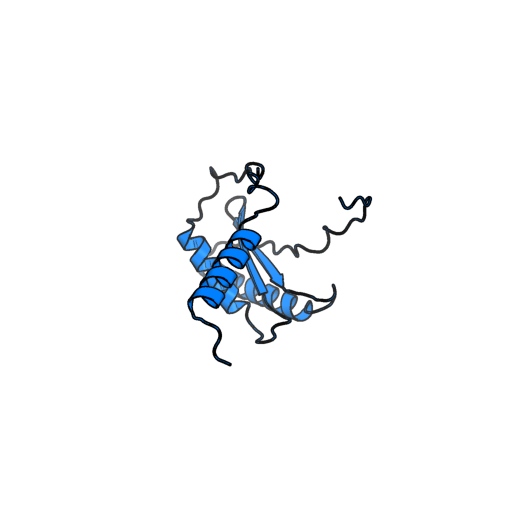M 785 C CA . ASN A 1 106 ? 0.540 13.677 5.890 1.00 91.06 106 ASN A CA 1
ATOM 786 C C . ASN A 1 106 ? -0.555 14.724 5.654 1.00 91.06 106 ASN A C 1
ATOM 788 O O . ASN A 1 106 ? -1.357 14.985 6.544 1.00 91.06 106 ASN A O 1
ATOM 792 N N . LYS A 1 107 ? -0.658 15.269 4.434 1.00 92.06 107 LYS A N 1
ATOM 793 C CA . LYS A 1 107 ? -1.721 16.226 4.089 1.00 92.06 107 LYS A CA 1
ATOM 794 C C . LYS A 1 107 ? -3.112 15.623 4.263 1.00 92.06 107 LYS A C 1
ATOM 796 O O . LYS A 1 107 ? -3.985 16.291 4.808 1.00 92.06 107 LYS A O 1
ATOM 801 N N . MET A 1 108 ? -3.326 14.392 3.799 1.00 92.19 108 MET A N 1
ATOM 802 C CA . MET A 1 108 ? -4.608 13.702 3.932 1.00 92.19 108 MET A CA 1
ATOM 803 C C . MET A 1 108 ? -4.999 13.555 5.403 1.00 92.19 108 MET A C 1
ATOM 805 O O . MET A 1 108 ? -6.100 13.941 5.788 1.00 92.19 108 MET A O 1
ATOM 809 N N . PHE A 1 109 ? -4.090 13.063 6.238 1.00 89.25 109 PHE A N 1
ATOM 810 C CA . PHE A 1 109 ? -4.382 12.815 7.643 1.00 89.25 109 PHE A CA 1
ATOM 811 C C . PHE A 1 109 ? -4.514 14.086 8.470 1.00 89.25 109 PHE A C 1
ATOM 813 O O . PHE A 1 109 ? -5.380 14.132 9.338 1.00 89.25 109 PHE A O 1
ATOM 820 N N . THR A 1 110 ? -3.758 15.147 8.167 1.00 88.88 110 THR A N 1
ATOM 821 C CA . THR A 1 110 ? -3.996 16.468 8.769 1.00 88.88 110 THR A CA 1
ATOM 822 C C . THR A 1 110 ? -5.420 16.937 8.480 1.00 88.88 110 THR A C 1
ATOM 824 O O . THR A 1 110 ? -6.136 17.310 9.400 1.00 88.88 110 THR A O 1
ATOM 827 N N . ARG A 1 111 ? -5.884 16.826 7.226 1.00 89.19 111 ARG A N 1
ATOM 828 C CA . ARG A 1 111 ? -7.259 17.207 6.860 1.00 89.19 111 ARG A CA 1
ATOM 829 C C . ARG A 1 111 ? -8.318 16.362 7.561 1.00 89.19 111 ARG A C 1
ATOM 831 O O . ARG A 1 111 ? -9.353 16.896 7.935 1.00 89.19 111 ARG A O 1
ATOM 838 N N . LEU A 1 112 ? -8.079 15.062 7.725 1.00 84.94 112 LEU A N 1
ATOM 839 C CA . LEU A 1 112 ? -8.997 14.175 8.445 1.00 84.94 112 LEU A CA 1
ATOM 840 C C . LEU A 1 112 ? -9.013 14.462 9.955 1.00 84.94 112 LEU A C 1
ATOM 842 O O . LEU A 1 112 ? -10.071 14.379 10.571 1.00 84.94 112 LEU A O 1
ATOM 846 N N . SER A 1 113 ? -7.871 14.849 10.528 1.00 82.56 113 SER A N 1
ATOM 847 C CA . SER A 1 113 ? -7.731 15.211 11.947 1.00 82.56 113 SER A CA 1
ATOM 848 C C . SER A 1 113 ? -8.418 16.543 12.262 1.00 82.56 113 SER A C 1
ATOM 850 O O . SER A 1 113 ? -9.125 16.648 13.262 1.00 82.56 113 SER A O 1
ATOM 852 N N . ASP A 1 114 ? -8.302 17.535 11.368 1.00 77.19 114 ASP A N 1
ATOM 853 C CA . ASP A 1 114 ? -8.984 18.836 11.483 1.00 77.19 114 ASP A CA 1
ATOM 854 C C . ASP A 1 114 ? -10.514 18.685 11.597 1.00 77.19 114 ASP A C 1
ATOM 856 O O . ASP A 1 114 ? -11.185 19.512 12.213 1.00 77.19 114 ASP A O 1
ATOM 860 N N . LEU A 1 115 ? -11.076 17.620 11.016 1.00 66.81 115 LEU A N 1
ATOM 861 C CA . LEU A 1 115 ? -12.507 17.310 11.076 1.00 66.81 115 LEU A CA 1
ATOM 862 C C . LEU A 1 115 ? -12.923 16.609 12.379 1.00 66.81 115 LEU A C 1
ATOM 864 O O . LEU A 1 115 ? -14.113 16.584 12.688 1.00 66.81 115 LEU A O 1
ATOM 868 N N . GLN A 1 116 ? -11.975 16.026 13.117 1.00 58.78 116 GLN A N 1
ATOM 869 C CA . GLN A 1 116 ? -12.234 15.195 14.300 1.00 58.78 116 GLN A CA 1
ATOM 870 C C . GLN A 1 116 ? -11.751 15.821 15.617 1.00 58.78 116 GLN A C 1
ATOM 872 O O . GLN A 1 116 ? -12.141 15.350 16.679 1.00 58.78 116 GLN A O 1
ATOM 877 N N . GLY A 1 117 ? -10.969 16.906 15.577 1.00 47.84 117 GLY A N 1
ATOM 878 C CA . GLY A 1 117 ? -10.544 17.649 16.770 1.00 47.84 117 GLY A CA 1
ATOM 879 C C . GLY A 1 117 ? -9.385 17.026 17.559 1.00 47.84 117 GLY A C 1
ATOM 880 O O . GLY A 1 117 ? -8.908 17.666 18.492 1.00 47.84 117 GLY A O 1
ATOM 881 N N . ASP A 1 118 ? -8.886 15.851 17.155 1.00 48.72 118 ASP A N 1
ATOM 882 C CA . ASP A 1 118 ? -7.736 15.172 17.764 1.00 48.72 118 ASP A CA 1
ATOM 883 C C . ASP A 1 118 ? -6.551 15.078 16.789 1.00 48.72 118 ASP A C 1
ATOM 885 O O . ASP A 1 118 ? -6.675 14.649 15.642 1.00 48.72 118 ASP A O 1
ATOM 889 N N . SER A 1 119 ? -5.375 15.502 17.259 1.00 41.34 119 SER A N 1
ATOM 890 C CA . SER A 1 119 ? -4.130 15.561 16.486 1.00 41.34 119 SER A CA 1
ATOM 891 C C . SER A 1 119 ? -3.468 14.182 16.398 1.00 41.34 119 SER A C 1
ATOM 893 O O . SER A 1 119 ? -2.800 13.733 17.334 1.00 41.34 119 SER A O 1
ATOM 895 N N . LEU A 1 120 ? -3.622 13.503 15.259 1.00 48.56 120 LEU A N 1
ATOM 896 C CA . LEU A 1 120 ? -2.858 12.295 14.944 1.00 48.56 120 LEU A CA 1
ATOM 897 C C . LEU A 1 120 ? -1.408 12.675 14.602 1.00 48.56 120 LEU A C 1
ATOM 899 O O . LEU A 1 120 ? -1.105 13.137 13.502 1.00 48.56 120 LEU A O 1
ATOM 903 N N . ILE A 1 121 ? -0.488 12.456 15.545 1.00 43.75 121 ILE A N 1
ATOM 904 C CA . ILE A 1 121 ? 0.954 12.542 15.282 1.00 43.75 121 ILE A CA 1
ATOM 905 C C . ILE A 1 121 ? 1.395 11.243 14.605 1.00 43.75 121 ILE A C 1
ATOM 907 O O . ILE A 1 121 ? 1.592 10.230 15.274 1.00 43.75 121 ILE A O 1
ATOM 911 N N . MET A 1 122 ? 1.560 11.283 13.282 1.00 48.94 122 MET A N 1
ATOM 912 C CA . MET A 1 122 ? 2.159 10.193 12.512 1.00 48.94 122 MET A CA 1
ATOM 913 C C . MET A 1 122 ? 3.678 10.313 12.478 1.00 48.94 122 MET A C 1
ATOM 915 O O . MET A 1 122 ? 4.229 11.325 12.046 1.00 48.94 122 MET A O 1
ATOM 919 N N . GLN A 1 123 ? 4.355 9.249 12.898 1.00 44.81 123 GLN A N 1
ATOM 920 C CA . GLN A 1 123 ? 5.773 9.045 12.633 1.00 44.81 123 GLN A CA 1
ATOM 921 C C . GLN A 1 123 ? 5.882 8.171 11.383 1.00 44.81 123 GLN A C 1
ATOM 923 O O . GLN A 1 123 ? 5.517 7.000 11.406 1.00 44.81 123 GLN A O 1
ATOM 928 N N . ILE A 1 124 ? 6.326 8.768 10.275 1.00 48.78 124 ILE A N 1
ATOM 929 C CA . ILE A 1 124 ? 6.674 8.037 9.054 1.00 48.78 124 ILE A CA 1
ATOM 930 C C . ILE A 1 124 ? 8.171 7.748 9.139 1.00 48.78 124 ILE A C 1
ATOM 932 O O . ILE A 1 124 ? 8.984 8.670 9.045 1.00 48.78 124 ILE A O 1
ATOM 936 N N . GLN A 1 125 ? 8.531 6.485 9.348 1.00 47.88 125 GLN A N 1
ATOM 937 C CA . GLN A 1 125 ? 9.923 6.049 9.371 1.00 47.88 125 GLN A CA 1
ATOM 938 C C . GLN A 1 125 ? 10.328 5.587 7.963 1.00 47.88 125 GLN A C 1
ATOM 940 O O . GLN A 1 125 ? 9.654 4.752 7.364 1.00 47.88 125 GLN A O 1
ATOM 945 N N . ASP A 1 126 ? 11.439 6.103 7.432 1.00 43.34 126 ASP A N 1
ATOM 946 C CA . ASP A 1 126 ? 12.105 5.498 6.273 1.00 43.34 126 ASP A CA 1
ATOM 947 C C . ASP A 1 126 ? 12.840 4.245 6.764 1.00 43.34 126 ASP A C 1
ATOM 949 O O . ASP A 1 126 ? 13.917 4.318 7.362 1.00 43.34 126 ASP A O 1
ATOM 953 N N . SER A 1 127 ? 12.218 3.080 6.605 1.00 47.28 127 SER A N 1
ATOM 954 C CA . SER A 1 127 ? 12.768 1.806 7.066 1.00 47.28 127 SER A CA 1
ATOM 955 C C . SER A 1 127 ? 13.879 1.293 6.140 1.00 47.28 127 SER A C 1
ATOM 957 O O . SER A 1 127 ? 13.791 0.155 5.695 1.00 47.28 127 SER A O 1
ATOM 959 N N . LEU A 1 128 ? 14.910 2.081 5.792 1.00 48.09 128 LEU A N 1
ATOM 960 C CA . LEU A 1 128 ? 16.001 1.544 4.954 1.00 48.09 128 LEU A CA 1
ATOM 961 C C . LEU A 1 128 ? 17.406 2.163 5.064 1.00 48.09 128 LEU A C 1
ATOM 963 O O . LEU A 1 128 ? 18.288 1.747 4.316 1.00 48.09 128 LEU A O 1
ATOM 967 N N . SER A 1 129 ? 17.701 3.048 6.023 1.00 37.84 129 SER A N 1
ATOM 968 C CA . SER A 1 129 ? 19.089 3.515 6.245 1.00 37.84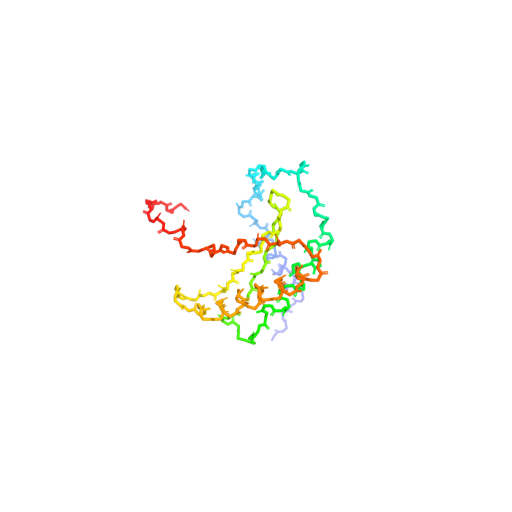 129 SER A CA 1
ATOM 969 C C . SER A 1 129 ? 19.852 2.815 7.384 1.00 37.84 129 SER A C 1
ATOM 971 O O . SER A 1 129 ? 20.966 3.228 7.691 1.00 37.84 129 SER A O 1
ATOM 973 N N . ALA A 1 130 ? 19.305 1.763 8.009 1.00 35.00 130 ALA A N 1
ATOM 974 C CA . ALA A 1 130 ? 19.909 1.121 9.192 1.00 35.00 130 ALA A CA 1
ATOM 975 C C . ALA A 1 130 ? 20.138 -0.405 9.076 1.00 35.00 130 ALA A C 1
ATOM 977 O O . ALA A 1 130 ? 20.261 -1.078 10.094 1.00 35.00 130 ALA A O 1
ATOM 978 N N . GLY A 1 131 ? 20.193 -0.965 7.860 1.00 34.19 131 GLY A N 1
ATOM 979 C CA . GLY A 1 131 ? 20.290 -2.421 7.648 1.00 34.19 131 GLY A CA 1
ATOM 980 C C . GLY A 1 131 ? 21.558 -2.945 6.964 1.00 34.19 131 GLY A C 1
ATOM 981 O O . GLY A 1 131 ? 21.678 -4.149 6.782 1.00 34.19 131 GLY A O 1
ATOM 982 N N . LEU A 1 132 ? 22.502 -2.085 6.572 1.00 34.31 132 LEU A N 1
ATOM 983 C CA . LEU A 1 132 ? 23.766 -2.505 5.948 1.00 34.31 132 LEU A CA 1
ATOM 984 C C . LEU A 1 132 ? 24.958 -1.955 6.739 1.00 34.31 132 LEU A C 1
ATOM 986 O O . LEU A 1 132 ? 25.782 -1.209 6.220 1.00 34.31 132 LEU A O 1
ATOM 990 N N . SER A 1 133 ? 25.041 -2.318 8.022 1.00 31.48 133 SER A N 1
ATOM 991 C CA . SER A 1 133 ? 26.339 -2.358 8.696 1.00 31.48 133 SER A CA 1
ATOM 992 C C . SER A 1 133 ? 26.954 -3.713 8.386 1.00 31.48 133 SER A C 1
ATOM 994 O O . SER A 1 133 ? 26.681 -4.704 9.054 1.00 31.48 133 SER A O 1
ATOM 996 N N . GLU A 1 134 ? 27.769 -3.713 7.340 1.00 41.81 134 GLU A N 1
ATOM 997 C CA . GLU A 1 134 ? 28.840 -4.663 7.071 1.00 41.81 134 GLU A CA 1
ATOM 998 C C . GLU A 1 134 ? 29.510 -5.109 8.381 1.00 41.81 134 GLU A C 1
ATOM 1000 O O . GLU A 1 134 ? 30.269 -4.354 8.988 1.00 41.81 134 GLU A O 1
ATOM 1005 N N . LYS A 1 135 ? 29.179 -6.315 8.848 1.00 35.47 135 LYS A N 1
ATOM 1006 C CA . LYS A 1 135 ? 30.018 -7.090 9.760 1.00 35.47 135 LYS A CA 1
ATOM 1007 C C . LYS A 1 135 ? 29.949 -8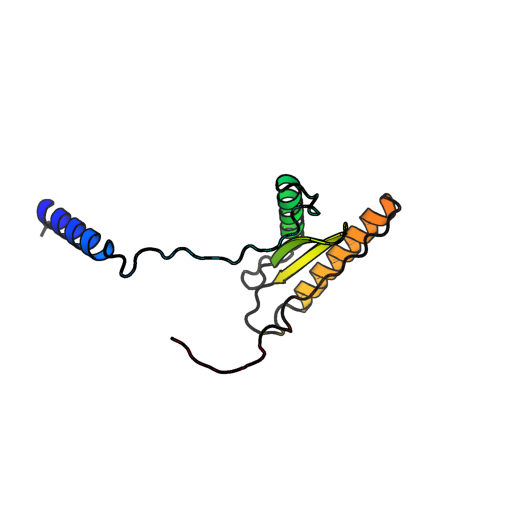.559 9.375 1.00 35.47 135 LYS A C 1
ATOM 1009 O O . LYS A 1 135 ? 28.940 -9.223 9.574 1.00 35.47 135 LYS A O 1
ATOM 1014 N N . ASP A 1 136 ? 31.080 -8.979 8.827 1.00 34.66 136 ASP A N 1
ATOM 1015 C CA . ASP A 1 136 ? 31.646 -10.318 8.881 1.00 34.66 136 ASP A CA 1
ATOM 1016 C C . ASP A 1 136 ? 30.903 -11.398 8.094 1.00 34.66 136 ASP A C 1
ATOM 1018 O O . ASP A 1 136 ? 29.924 -12.007 8.518 1.00 34.66 136 ASP A O 1
ATOM 1022 N N . GLY A 1 137 ? 31.440 -11.646 6.899 1.00 42.41 137 GLY A N 1
ATOM 1023 C CA . GLY A 1 137 ? 31.018 -12.733 6.043 1.00 42.41 137 GLY A CA 1
ATOM 1024 C C . GLY A 1 137 ? 31.270 -14.095 6.671 1.00 42.41 137 GLY A C 1
ATOM 1025 O O . GLY A 1 137 ? 32.382 -14.394 7.084 1.00 42.41 137 GLY A O 1
ATOM 1026 N N . VAL A 1 138 ? 30.245 -14.937 6.618 1.00 34.34 138 VAL A N 1
ATOM 1027 C CA . VAL A 1 138 ? 30.332 -16.377 6.372 1.00 34.34 138 VAL A 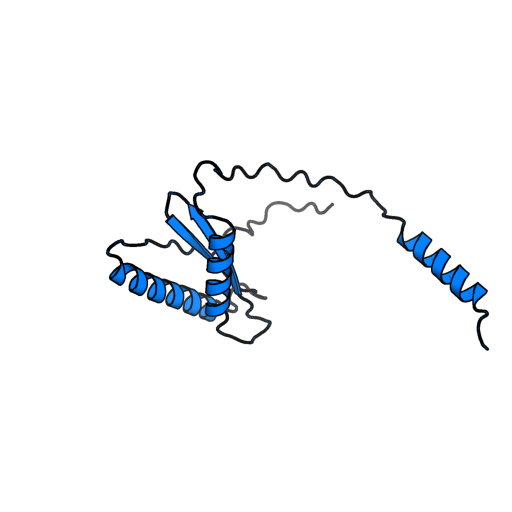CA 1
ATOM 1028 C C . VAL A 1 138 ? 29.025 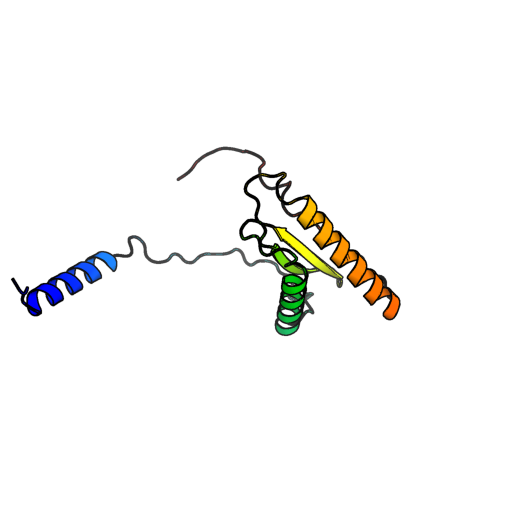-16.739 5.671 1.00 34.34 138 VAL A C 1
ATOM 1030 O O . VAL A 1 138 ? 27.966 -16.711 6.288 1.00 34.34 138 VAL A O 1
ATOM 1033 N N . TRP A 1 139 ? 29.088 -17.037 4.376 1.00 39.97 139 TRP A N 1
ATOM 1034 C CA . TRP A 1 139 ? 27.987 -17.710 3.690 1.00 39.97 139 TRP A CA 1
ATOM 1035 C C . TRP A 1 139 ? 28.234 -19.214 3.834 1.00 39.97 139 TRP A C 1
ATOM 1037 O O . TRP A 1 139 ? 29.231 -19.714 3.309 1.00 39.97 139 TRP A O 1
ATOM 1047 N N . MET A 1 140 ? 27.382 -19.896 4.601 1.00 33.56 140 MET A N 1
ATOM 1048 C CA . MET A 1 140 ? 27.148 -21.337 4.447 1.00 33.56 140 MET A CA 1
ATOM 1049 C C . MET A 1 140 ? 26.033 -21.543 3.430 1.00 33.56 140 MET A C 1
ATOM 1051 O O . MET A 1 140 ? 25.080 -20.732 3.454 1.00 33.56 140 MET A O 1
#

Foldseek 3Di:
DDDDPVVVVVVVVVVVVVVPPPVDDDDPPPDPPPPPVPVPDPDDPVNQVVVQVVLLVLLCPDPDPQWRKHWHWDDDPNAIEIEIDTHHPDPPPCPVSVVVSVVVVVVVVVVVCVVVVDDRDYDYDPPPPPDDPDDDDDDD

Radius of gyration: 24.11 Å; chains: 1; bounding box: 44×65×60 Å

Organism: Beauveria bassiana (NCBI:txid176275)

pLDDT: mean 76.03, std 18.81, range [31.48, 95.19]

Secondary structure (DSSP, 8-state):
----HHHHHHHHHHHHHHHT--SSPPP----------TTT----HHHHHHHHHHHHHHH-----TT--EEEEEEEETTEEEEEEEE--SSTTTTHHHHHHHHHHHHHHHHHHHHTTSS--------TTSSS---------